Protein AF-A0A497MDQ0-F1 (afdb_monomer_lite)

Sequence (123 aa):
AKEAFLESNYPYAVRLSQECVELSLKAVLKAVGIEYPKIHDVSDVMFEVKDRFPEWFKAEMDFLCESSRVLVKKRELSLYGGEEAFLTPEEVIDEKDAGDATARAEKTYGLCERLVVEIDKEK

Secondary structure (DSSP, 8-state):
-HHHHHTT-HHHHHHHHHHHHHHHHHHHHHHTTPPPPSSS--HHHHHHTGGGS-HHHHTTHHHHHHHHHHHHHHHHHHHH-BGGGTB-HHHH--HHHHHHHHHHHHHHHHHHHHHHHHHHHT-

Radius of gyration: 15.27 Å; chains: 1; bounding box: 34×29×43 Å

Foldseek 3Di:
DVVCLVVVVQLVLLQVLLVLLQVLLCLLCVLLPHDADPDSQCLVVCVVCLVSADPVLSVCSVLSNVLSVVSVVSNCCSPANDVVVPGHSSRRGGSVNSVVSNVSSVVSNVSSVVRSVVSVVVD

Structure (mmCIF, N/CA/C/O backbone):
data_AF-A0A497MDQ0-F1
#
_entry.id   AF-A0A497MDQ0-F1
#
loop_
_atom_site.group_PDB
_atom_site.id
_atom_site.type_symbol
_atom_site.label_atom_id
_atom_site.label_alt_id
_atom_site.label_comp_id
_atom_site.label_asym_id
_atom_site.label_entity_id
_atom_site.label_seq_id
_atom_site.pdbx_PDB_ins_code
_atom_site.Cartn_x
_atom_site.Cartn_y
_atom_si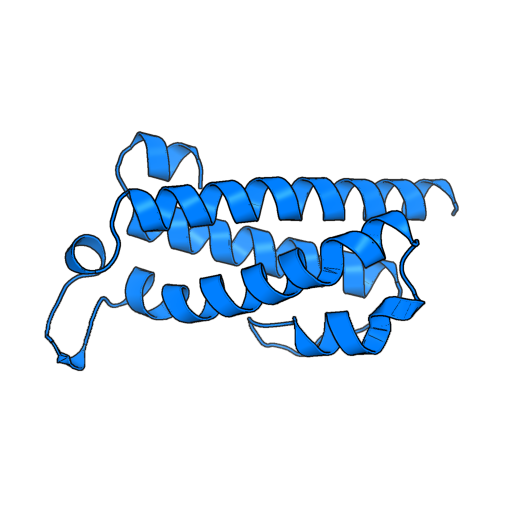te.Cartn_z
_atom_site.occupancy
_atom_site.B_iso_or_equiv
_atom_site.auth_seq_id
_atom_site.auth_comp_id
_atom_site.auth_asym_id
_atom_site.auth_atom_id
_atom_site.pdbx_PDB_model_num
ATOM 1 N N . ALA A 1 1 ? 10.313 6.581 -1.163 1.00 94.62 1 ALA A N 1
ATOM 2 C CA . ALA A 1 1 ? 9.480 6.265 -2.344 1.00 94.62 1 ALA A CA 1
ATOM 3 C C . ALA A 1 1 ? 9.499 7.408 -3.356 1.00 94.62 1 ALA A C 1
ATOM 5 O O . ALA A 1 1 ? 10.042 7.220 -4.431 1.00 94.62 1 ALA A O 1
ATOM 6 N N . LYS A 1 2 ? 8.989 8.599 -3.006 1.00 97.38 2 LYS A N 1
ATOM 7 C CA . LYS A 1 2 ? 8.981 9.773 -3.902 1.00 97.38 2 LYS A CA 1
ATOM 8 C C . LYS A 1 2 ? 10.372 10.194 -4.392 1.00 97.38 2 LYS A C 1
ATOM 10 O O . LYS A 1 2 ? 10.537 10.453 -5.570 1.00 97.38 2 LYS A O 1
ATOM 15 N N . GLU A 1 3 ? 11.367 10.210 -3.508 1.00 98.12 3 GLU A N 1
ATOM 16 C CA . GLU A 1 3 ? 12.760 10.504 -3.881 1.00 98.12 3 GLU A CA 1
ATOM 17 C C . GLU A 1 3 ? 13.302 9.492 -4.899 1.00 98.12 3 GLU A C 1
ATOM 19 O O . GLU A 1 3 ? 13.681 9.883 -5.994 1.00 98.12 3 GLU A O 1
ATOM 24 N N . ALA A 1 4 ? 13.192 8.191 -4.606 1.00 97.69 4 ALA A N 1
ATOM 25 C CA . ALA A 1 4 ? 13.562 7.129 -5.546 1.00 97.69 4 ALA A CA 1
ATOM 26 C C . ALA A 1 4 ? 12.851 7.261 -6.908 1.00 97.69 4 ALA A C 1
ATOM 28 O O . ALA A 1 4 ? 13.457 7.000 -7.941 1.00 97.69 4 ALA A O 1
ATOM 29 N N . PHE A 1 5 ? 11.587 7.699 -6.929 1.00 97.94 5 PHE A N 1
ATOM 30 C CA . PHE A 1 5 ? 10.870 7.977 -8.175 1.00 97.94 5 PHE A CA 1
ATOM 31 C C . PHE A 1 5 ? 11.492 9.146 -8.955 1.00 97.94 5 PHE A C 1
ATOM 33 O O . PHE A 1 5 ? 11.721 9.016 -10.154 1.00 97.94 5 PHE A O 1
ATOM 40 N N . LEU A 1 6 ? 11.815 10.259 -8.285 1.00 97.56 6 LEU A N 1
ATOM 41 C CA . LEU A 1 6 ? 12.474 11.419 -8.905 1.00 97.56 6 LEU A CA 1
ATOM 42 C C . LEU A 1 6 ? 13.870 11.080 -9.446 1.00 97.56 6 LEU A C 1
ATOM 44 O O . LEU A 1 6 ? 14.289 11.624 -10.463 1.00 97.56 6 LEU A O 1
ATOM 48 N N . GLU A 1 7 ? 14.567 10.151 -8.798 1.00 97.81 7 GLU A N 1
ATOM 49 C CA . GLU A 1 7 ? 15.860 9.619 -9.241 1.00 97.81 7 GLU A CA 1
ATOM 50 C C . GLU A 1 7 ? 15.736 8.557 -10.349 1.00 97.81 7 GLU A C 1
ATOM 52 O O . GLU A 1 7 ? 16.734 7.962 -10.747 1.00 97.81 7 GLU A O 1
ATOM 57 N N . SER A 1 8 ? 14.525 8.306 -10.862 1.00 97.69 8 SER A N 1
ATOM 58 C CA . SER A 1 8 ? 14.226 7.257 -11.852 1.00 97.69 8 SER A CA 1
ATOM 59 C C . SER A 1 8 ? 14.563 5.832 -11.390 1.00 97.69 8 SER A C 1
ATOM 61 O O . SER A 1 8 ? 14.684 4.911 -12.194 1.00 97.69 8 SER A O 1
ATOM 63 N N . ASN A 1 9 ? 14.671 5.618 -10.078 1.00 97.94 9 ASN A N 1
ATOM 64 C CA . ASN A 1 9 ? 14.808 4.298 -9.477 1.00 97.94 9 ASN A CA 1
ATOM 65 C C . ASN A 1 9 ? 13.417 3.689 -9.234 1.00 97.94 9 ASN A C 1
ATOM 67 O O . ASN A 1 9 ? 12.935 3.574 -8.099 1.00 97.94 9 ASN A O 1
ATOM 71 N N . TYR A 1 10 ? 12.746 3.340 -10.332 1.00 98.25 10 TYR A N 1
ATOM 72 C CA . TYR A 1 10 ? 11.355 2.883 -10.334 1.00 98.25 10 TYR A CA 1
ATOM 73 C C . TYR A 1 10 ? 11.118 1.595 -9.532 1.00 98.25 10 TYR A C 1
ATOM 75 O O . TYR A 1 10 ? 10.195 1.595 -8.707 1.00 98.25 10 TYR A O 1
ATOM 83 N N . PRO A 1 11 ? 11.948 0.535 -9.644 1.00 98.12 11 PRO A N 1
ATOM 84 C CA . PRO A 1 11 ? 11.766 -0.665 -8.830 1.00 98.12 11 PRO A CA 1
ATOM 85 C C . PRO A 1 11 ? 11.834 -0.351 -7.334 1.00 98.12 11 PRO A C 1
ATOM 87 O O . PRO A 1 11 ? 10.988 -0.787 -6.549 1.00 98.12 11 PRO A O 1
ATOM 90 N N . TYR A 1 12 ? 12.792 0.481 -6.919 1.00 98.19 12 TYR A N 1
ATOM 91 C CA . TYR A 1 12 ? 12.921 0.852 -5.516 1.00 98.19 12 TYR A CA 1
ATOM 92 C C . TYR A 1 12 ? 11.770 1.746 -5.035 1.00 98.19 12 TYR A C 1
ATOM 94 O O . TYR A 1 12 ? 11.279 1.578 -3.914 1.00 98.19 12 TYR A O 1
ATOM 102 N N . ALA A 1 13 ? 11.275 2.648 -5.885 1.00 98.56 13 ALA A N 1
ATOM 103 C CA . ALA A 1 13 ? 10.090 3.445 -5.592 1.00 98.56 13 ALA A CA 1
ATOM 104 C C . ALA A 1 13 ? 8.842 2.572 -5.369 1.00 98.56 13 ALA A C 1
ATOM 106 O O . ALA A 1 13 ? 8.094 2.830 -4.419 1.00 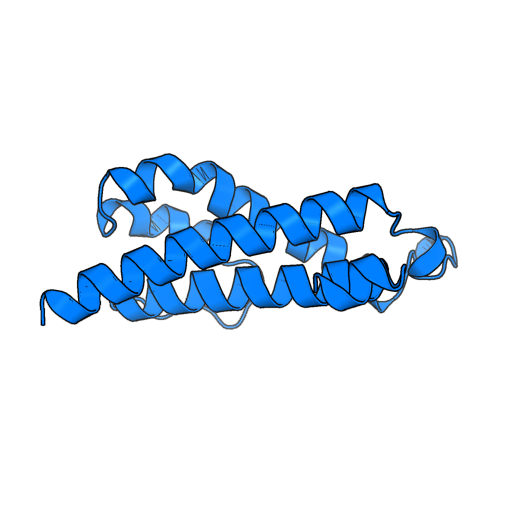98.56 13 ALA A O 1
ATOM 107 N N . VAL A 1 14 ? 8.647 1.516 -6.171 1.00 98.50 14 VAL A N 1
ATOM 108 C CA . VAL A 1 14 ? 7.561 0.533 -5.989 1.00 98.50 14 VAL A CA 1
ATOM 109 C C . VAL A 1 14 ? 7.719 -0.221 -4.670 1.00 98.50 14 VAL A C 1
ATOM 111 O O . VAL A 1 14 ? 6.760 -0.294 -3.900 1.00 98.50 14 VAL A O 1
ATOM 114 N N . ARG A 1 15 ? 8.926 -0.707 -4.351 1.00 97.75 15 ARG A N 1
ATOM 115 C CA . ARG A 1 15 ? 9.204 -1.414 -3.086 1.00 97.75 15 ARG A CA 1
ATOM 116 C C . ARG A 1 15 ? 8.866 -0.574 -1.857 1.00 97.75 15 ARG A C 1
ATOM 118 O O . ARG A 1 15 ? 8.133 -1.027 -0.984 1.00 97.75 15 ARG A O 1
ATOM 125 N N . LEU A 1 16 ? 9.370 0.659 -1.804 1.00 98.38 16 LEU A N 1
ATOM 126 C CA . LEU A 1 16 ? 9.122 1.563 -0.676 1.00 98.38 16 LEU A CA 1
ATOM 127 C C . LEU A 1 16 ? 7.642 1.952 -0.570 1.00 98.38 16 LEU A C 1
ATOM 129 O O . LEU A 1 16 ? 7.126 2.143 0.529 1.00 98.38 16 LEU A O 1
ATOM 133 N N . SER A 1 17 ? 6.955 2.078 -1.706 1.00 98.69 17 SER A N 1
ATOM 134 C CA . SER A 1 17 ? 5.514 2.337 -1.736 1.00 98.69 17 SER A CA 1
ATOM 135 C C . SER A 1 17 ? 4.715 1.159 -1.179 1.00 98.69 17 SER A C 1
ATOM 137 O O . SER A 1 17 ? 3.800 1.367 -0.385 1.00 98.69 17 SER A O 1
ATOM 139 N N . GLN A 1 18 ? 5.085 -0.074 -1.542 1.00 98.38 18 GLN A N 1
ATOM 140 C CA . GLN A 1 18 ? 4.462 -1.284 -1.003 1.00 98.38 18 GLN A CA 1
ATOM 141 C C . GLN A 1 18 ? 4.628 -1.368 0.518 1.00 98.38 18 GLN A C 1
ATOM 143 O O . GLN A 1 18 ? 3.641 -1.579 1.220 1.00 98.38 18 GLN A O 1
ATOM 148 N N . GLU A 1 19 ? 5.843 -1.149 1.025 1.00 98.19 19 GLU A N 1
ATOM 149 C CA . GLU A 1 19 ? 6.130 -1.175 2.463 1.00 98.19 19 GLU A CA 1
ATOM 150 C C . GLU A 1 19 ? 5.350 -0.088 3.218 1.00 98.19 19 GLU A C 1
ATOM 152 O O . GLU A 1 19 ? 4.767 -0.35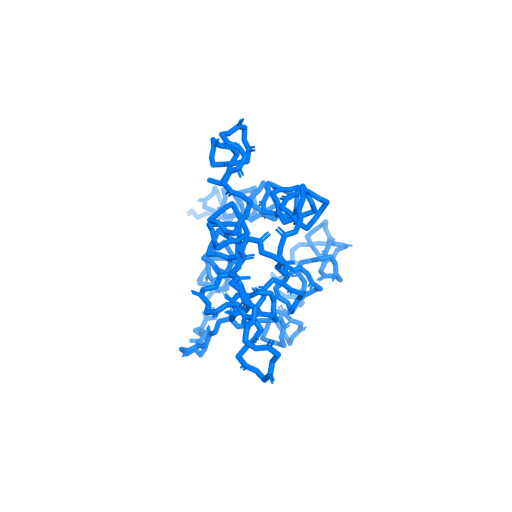1 4.270 1.00 98.19 19 GLU A O 1
ATOM 157 N N . CYS A 1 20 ? 5.258 1.119 2.651 1.00 98.69 20 CYS A N 1
ATOM 158 C CA . CYS A 1 20 ? 4.463 2.208 3.215 1.00 98.69 20 CYS A CA 1
ATOM 159 C C . CYS A 1 20 ? 2.976 1.839 3.335 1.00 98.69 20 CYS A C 1
ATOM 161 O O . CYS A 1 20 ? 2.382 2.038 4.399 1.00 98.69 20 CYS A O 1
ATOM 163 N N . VAL A 1 21 ? 2.381 1.267 2.281 1.00 98.75 21 VAL A N 1
ATOM 164 C CA . VAL A 1 21 ? 0.985 0.799 2.297 1.00 98.75 21 VAL A CA 1
ATOM 165 C C . VAL A 1 21 ? 0.797 -0.292 3.346 1.00 98.75 21 VAL A C 1
ATOM 167 O O . VAL A 1 21 ? -0.089 -0.180 4.190 1.00 98.75 21 VAL A O 1
ATOM 170 N N . GLU A 1 22 ? 1.649 -1.317 3.343 1.00 98.50 22 GLU A N 1
ATOM 171 C CA . GLU A 1 22 ? 1.570 -2.430 4.290 1.00 98.50 22 GLU A CA 1
ATOM 172 C C . GLU A 1 22 ? 1.629 -1.952 5.747 1.00 98.50 22 GLU A C 1
ATOM 174 O O . GLU A 1 22 ? 0.764 -2.304 6.552 1.00 98.50 22 GLU A O 1
ATOM 179 N N . LEU A 1 23 ? 2.629 -1.138 6.092 1.00 98.50 23 LEU A N 1
ATOM 180 C CA . LEU A 1 23 ? 2.817 -0.659 7.460 1.00 98.50 23 LEU A CA 1
ATOM 181 C C . LEU A 1 23 ? 1.684 0.273 7.901 1.00 98.50 23 LEU A C 1
ATOM 183 O O . LEU A 1 23 ? 1.233 0.172 9.042 1.00 98.50 23 LEU A O 1
ATOM 187 N N . SER A 1 24 ? 1.178 1.123 7.004 1.00 98.69 24 SER A N 1
ATOM 188 C CA . SER A 1 24 ? 0.052 2.020 7.297 1.00 98.69 24 SER A CA 1
ATOM 189 C C . SER A 1 24 ? -1.230 1.237 7.598 1.00 98.69 24 SER A C 1
ATOM 191 O O . SER A 1 24 ? -1.888 1.487 8.609 1.00 98.69 24 SER A O 1
ATOM 193 N N . LEU A 1 25 ? -1.550 0.230 6.778 1.00 98.56 25 LEU A N 1
ATOM 194 C CA . LEU A 1 25 ? -2.719 -0.629 6.992 1.00 98.56 25 LEU A CA 1
ATOM 195 C C . LEU A 1 25 ? -2.586 -1.462 8.277 1.00 98.56 25 LEU A C 1
ATOM 197 O O . LEU A 1 25 ? -3.523 -1.593 9.063 1.00 98.56 25 LEU A O 1
ATOM 201 N N . LYS A 1 26 ? -1.387 -1.976 8.556 1.00 98.19 26 LYS A N 1
ATOM 202 C CA . LYS A 1 26 ? -1.089 -2.671 9.814 1.00 98.19 26 LYS A CA 1
ATOM 203 C C . LYS A 1 26 ? -1.240 -1.762 11.036 1.00 98.19 26 LYS A C 1
ATOM 205 O O . LYS A 1 26 ? -1.724 -2.219 12.075 1.00 98.19 26 LYS A O 1
ATOM 210 N N . ALA A 1 27 ? -0.862 -0.490 10.928 1.00 97.69 27 ALA A N 1
ATOM 211 C CA . ALA A 1 27 ? -1.022 0.482 12.004 1.00 97.69 27 ALA A CA 1
ATOM 212 C C . ALA A 1 27 ? -2.501 0.727 12.335 1.00 97.69 27 ALA A C 1
ATOM 214 O O . ALA A 1 27 ? -2.866 0.677 13.510 1.00 97.69 27 ALA A O 1
ATOM 215 N N . VAL A 1 28 ? -3.369 0.905 11.331 1.00 97.81 28 VAL A N 1
ATOM 216 C CA . VAL A 1 28 ? -4.809 1.104 11.582 1.00 97.81 28 VAL A CA 1
ATOM 217 C C . VAL A 1 28 ? -5.473 -0.140 12.166 1.00 97.81 28 VAL A C 1
ATOM 219 O O . VAL A 1 28 ? -6.275 -0.005 13.086 1.00 97.81 28 VAL A O 1
ATOM 222 N N . LEU A 1 29 ? -5.083 -1.348 11.734 1.00 97.81 29 LEU A N 1
ATOM 223 C CA . LEU A 1 29 ? -5.546 -2.599 12.351 1.00 97.81 29 LEU A CA 1
ATOM 224 C C . LEU A 1 29 ? -5.197 -2.639 13.844 1.00 97.81 29 LEU A C 1
ATOM 226 O O . LEU A 1 29 ? -6.067 -2.899 14.677 1.00 97.81 29 LEU A O 1
ATOM 230 N N . LYS A 1 30 ? -3.953 -2.297 14.204 1.00 96.44 30 LYS A N 1
ATOM 231 C CA . LYS A 1 30 ? -3.540 -2.203 15.613 1.00 96.44 30 LYS A CA 1
ATOM 232 C C . LYS A 1 30 ? -4.300 -1.112 16.368 1.00 96.44 30 LYS A C 1
ATOM 234 O O . LYS A 1 30 ? -4.680 -1.347 17.513 1.00 96.44 30 LYS A O 1
ATOM 239 N N . ALA A 1 31 ? -4.558 0.038 15.744 1.00 95.25 31 ALA A N 1
ATOM 240 C CA . ALA A 1 31 ? -5.290 1.143 16.362 1.00 95.25 31 ALA A CA 1
ATOM 241 C C . ALA A 1 31 ? -6.724 0.753 16.762 1.00 95.25 31 ALA A C 1
ATOM 243 O O . ALA A 1 31 ? -7.184 1.163 17.825 1.00 95.25 31 ALA A O 1
ATOM 244 N N . VAL A 1 32 ? -7.392 -0.103 15.976 1.00 95.38 32 VAL A N 1
ATOM 245 C CA . VAL A 1 32 ? -8.738 -0.635 16.283 1.00 95.38 32 VAL A CA 1
ATOM 246 C C . VAL A 1 32 ? -8.721 -1.971 17.049 1.00 95.38 32 VAL A C 1
ATOM 248 O O . VAL A 1 32 ? -9.735 -2.677 17.124 1.00 95.38 32 VAL A O 1
ATOM 251 N N . GLY A 1 33 ? -7.571 -2.332 17.629 1.00 95.44 33 GLY A N 1
ATOM 252 C CA . GLY A 1 33 ? -7.415 -3.499 18.500 1.00 95.44 33 GLY A CA 1
ATOM 253 C C . GLY A 1 33 ? -7.404 -4.847 17.774 1.00 95.44 33 GLY A C 1
ATOM 254 O O . GLY A 1 33 ? -7.752 -5.859 18.379 1.00 95.44 33 GLY A O 1
ATOM 255 N N . ILE A 1 34 ? -7.038 -4.874 16.492 1.00 97.06 34 ILE A N 1
ATOM 256 C CA . ILE A 1 34 ? -6.920 -6.094 15.689 1.00 97.06 34 ILE A CA 1
ATOM 257 C C . ILE A 1 3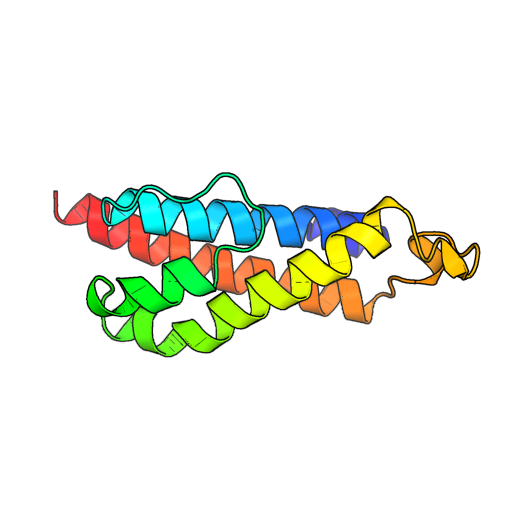4 ? -5.450 -6.499 15.575 1.00 97.06 34 ILE A C 1
ATOM 259 O O . ILE A 1 34 ? -4.575 -5.706 15.218 1.00 97.06 34 ILE A O 1
ATOM 263 N N . GLU A 1 35 ? -5.166 -7.763 15.878 1.00 94.00 35 GLU A N 1
ATOM 264 C CA . GLU A 1 35 ? -3.876 -8.371 15.580 1.00 94.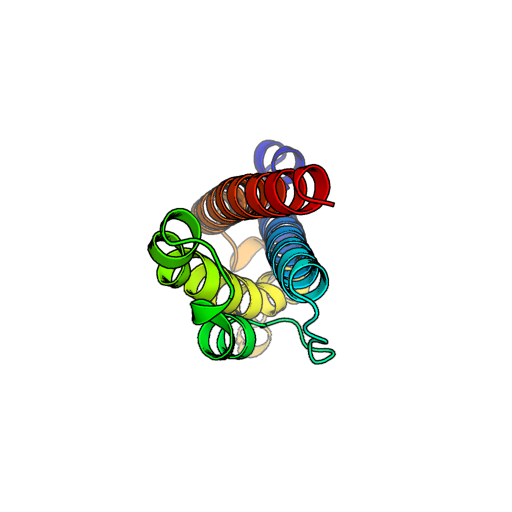00 35 GLU A CA 1
ATOM 265 C C . GLU A 1 35 ? -3.895 -8.960 14.170 1.00 94.00 35 GLU A C 1
ATOM 267 O O . GLU A 1 35 ? -4.752 -9.771 13.834 1.00 94.00 35 GLU A O 1
ATOM 272 N N . TYR A 1 36 ? -2.955 -8.522 13.334 1.00 92.19 36 TYR A N 1
ATOM 273 C CA . TYR A 1 36 ? -2.852 -8.958 11.948 1.00 92.19 36 TYR A CA 1
ATOM 274 C C . TYR A 1 36 ? -1.886 -10.148 11.788 1.00 92.19 36 TYR A C 1
ATOM 276 O O . TYR A 1 36 ? -0.918 -10.272 12.548 1.00 92.19 36 TYR A O 1
ATOM 284 N N . PRO A 1 37 ? -2.090 -11.002 10.770 1.00 91.56 37 PRO A N 1
ATOM 285 C CA . PRO A 1 37 ? -1.163 -12.073 10.418 1.00 91.56 37 PRO A CA 1
ATOM 286 C C . PRO A 1 37 ? 0.188 -11.534 9.924 1.00 91.56 37 PRO A C 1
ATOM 288 O O . PRO A 1 37 ? 0.292 -10.433 9.382 1.00 91.56 37 PRO A O 1
ATOM 291 N N . LYS A 1 38 ? 1.250 -12.337 10.064 1.00 92.62 38 LYS A N 1
ATOM 292 C CA . LYS A 1 38 ? 2.610 -12.007 9.592 1.00 92.62 38 LYS A CA 1
ATOM 293 C C . LYS A 1 38 ? 2.759 -12.211 8.075 1.00 92.62 38 LYS A C 1
ATOM 295 O O . LYS A 1 38 ? 3.579 -13.007 7.633 1.00 92.62 38 LYS A O 1
ATOM 300 N N . ILE A 1 39 ? 1.949 -11.499 7.299 1.00 94.00 39 ILE A N 1
ATOM 301 C CA . ILE A 1 39 ? 1.931 -11.502 5.828 1.00 94.00 39 ILE A CA 1
ATOM 302 C C . ILE A 1 39 ? 1.954 -10.063 5.295 1.00 94.00 39 ILE A C 1
ATOM 304 O O . ILE A 1 39 ? 1.769 -9.118 6.066 1.00 94.00 39 ILE A O 1
ATOM 308 N N . HIS A 1 40 ? 2.215 -9.897 3.998 1.00 94.44 40 HIS A N 1
ATOM 309 C CA . HIS A 1 40 ? 2.341 -8.580 3.361 1.00 94.44 40 HIS A CA 1
ATOM 310 C C . HIS A 1 40 ? 0.996 -7.987 2.921 1.00 94.44 40 HIS A C 1
ATOM 312 O O . HIS A 1 40 ? 0.756 -6.795 3.103 1.00 94.44 40 HIS A O 1
ATOM 318 N N . ASP A 1 41 ? 0.109 -8.818 2.372 1.00 97.00 41 ASP A N 1
ATOM 319 C CA . ASP A 1 41 ? -1.246 -8.410 2.001 1.00 97.00 41 ASP A CA 1
ATOM 320 C C . ASP A 1 41 ? -2.178 -8.563 3.204 1.00 97.00 41 ASP A C 1
ATOM 322 O O . ASP A 1 41 ? -2.348 -9.661 3.731 1.00 97.00 41 ASP A O 1
ATOM 326 N N . VAL A 1 42 ? -2.768 -7.456 3.648 1.00 96.69 42 VAL A N 1
ATOM 327 C CA . VAL A 1 42 ? -3.721 -7.429 4.769 1.00 96.69 42 VAL A CA 1
ATOM 328 C C . VAL A 1 42 ? -5.131 -7.035 4.324 1.00 96.69 42 VAL A C 1
ATOM 330 O O . VAL A 1 42 ? -5.981 -6.755 5.167 1.00 96.69 42 VAL A O 1
ATOM 333 N N . SER A 1 43 ? -5.394 -7.007 3.014 1.00 97.19 43 SER A N 1
ATOM 334 C CA . SER A 1 43 ? -6.676 -6.584 2.437 1.00 97.19 43 SER A CA 1
ATOM 335 C C . SER A 1 43 ? -7.871 -7.383 2.960 1.00 97.19 43 SER A C 1
ATOM 337 O O . SER A 1 43 ? -8.901 -6.795 3.281 1.00 97.19 43 SER A O 1
ATOM 339 N N . ASP A 1 44 ? -7.732 -8.699 3.116 1.00 96.75 44 ASP A N 1
ATOM 340 C CA . ASP A 1 44 ? -8.821 -9.549 3.608 1.00 96.75 44 ASP A CA 1
ATOM 341 C C . ASP A 1 44 ? -9.159 -9.234 5.072 1.00 96.75 44 ASP A C 1
ATOM 343 O O . ASP A 1 44 ? -10.324 -9.032 5.409 1.00 96.75 44 ASP A O 1
ATOM 347 N N . VAL A 1 45 ? -8.141 -9.051 5.921 1.00 97.12 45 VAL A N 1
ATOM 348 C CA . VAL A 1 45 ? -8.325 -8.667 7.332 1.00 97.12 45 VAL A CA 1
ATOM 349 C C . VAL A 1 45 ? -8.959 -7.284 7.441 1.00 97.12 45 VAL A C 1
ATOM 351 O O . VAL A 1 45 ? -9.882 -7.087 8.226 1.00 97.12 45 VAL A O 1
ATOM 354 N N . MET A 1 46 ? -8.492 -6.326 6.633 1.00 97.31 46 MET A N 1
ATOM 355 C CA . MET A 1 46 ? -9.081 -4.988 6.544 1.00 97.31 46 MET A CA 1
ATOM 356 C C . MET A 1 46 ? -10.576 -5.073 6.206 1.00 97.31 46 MET A C 1
ATOM 358 O O . MET A 1 46 ? -11.394 -4.422 6.858 1.00 97.31 46 MET A O 1
ATOM 362 N N . PHE A 1 47 ? -10.945 -5.895 5.220 1.00 95.81 47 PHE A N 1
ATOM 363 C CA . PHE A 1 47 ? -12.333 -6.059 4.796 1.00 95.81 47 PHE A CA 1
ATOM 364 C C . PHE A 1 47 ? -13.209 -6.726 5.866 1.00 95.81 47 PHE A C 1
ATOM 366 O O . PHE A 1 47 ? -14.335 -6.280 6.093 1.00 95.81 47 PHE A O 1
ATOM 373 N N . GLU A 1 48 ? -12.699 -7.749 6.555 1.00 96.56 48 GLU A N 1
ATOM 374 C CA . GLU A 1 48 ? -13.405 -8.443 7.642 1.00 96.56 48 GLU A CA 1
ATOM 375 C C . GLU A 1 48 ? -13.753 -7.514 8.811 1.00 96.56 48 GLU A C 1
ATOM 377 O O . GLU A 1 48 ? -14.820 -7.641 9.412 1.00 96.56 48 GLU A O 1
ATOM 382 N N . VAL A 1 49 ? -12.877 -6.556 9.126 1.00 96.44 49 VAL A N 1
ATOM 383 C CA . VAL A 1 49 ? -13.046 -5.654 10.278 1.00 96.44 49 VAL A CA 1
ATOM 384 C C . VAL A 1 49 ? -13.582 -4.276 9.900 1.00 96.44 49 VAL A C 1
ATOM 386 O O . VAL A 1 49 ? -13.607 -3.382 10.747 1.00 96.44 49 VAL A O 1
ATOM 389 N N . LYS A 1 50 ? -14.041 -4.094 8.654 1.00 95.75 50 LYS A N 1
ATOM 390 C CA . LYS A 1 50 ? -14.442 -2.790 8.100 1.00 95.75 50 LYS A CA 1
ATOM 391 C C . LYS A 1 50 ? -15.444 -2.023 8.964 1.00 95.75 50 LYS A C 1
ATOM 393 O O . LYS A 1 50 ? -15.402 -0.798 9.018 1.00 95.75 50 LYS A O 1
ATOM 398 N N . ASP A 1 51 ? -16.319 -2.735 9.674 1.00 96.31 51 ASP A N 1
ATOM 399 C CA . ASP A 1 51 ? -17.363 -2.141 10.511 1.00 96.31 51 ASP A CA 1
ATOM 400 C C . ASP A 1 51 ? -16.825 -1.446 11.770 1.00 96.31 51 ASP A C 1
ATOM 402 O O . ASP A 1 51 ? -17.561 -0.699 12.409 1.00 96.31 51 ASP A O 1
ATOM 406 N N . ARG A 1 52 ? -15.539 -1.633 12.094 1.00 95.56 52 ARG A N 1
ATOM 407 C CA . ARG A 1 52 ? -14.839 -0.922 13.174 1.00 95.56 52 ARG A CA 1
ATOM 408 C C . ARG A 1 52 ? -14.348 0.471 12.783 1.00 95.56 52 ARG A C 1
ATOM 410 O O . ARG A 1 52 ? -13.934 1.222 13.660 1.00 95.56 52 ARG A O 1
ATOM 417 N N . PHE A 1 53 ? -14.339 0.802 11.495 1.00 96.62 53 PHE A N 1
ATOM 418 C CA . PHE A 1 53 ? -13.850 2.090 11.008 1.00 96.62 53 PHE A CA 1
ATOM 419 C C . PHE A 1 53 ? -14.983 3.121 10.900 1.00 96.62 53 PHE A C 1
ATOM 421 O O . PHE A 1 53 ? -16.144 2.739 10.760 1.00 96.62 53 PHE A O 1
ATOM 428 N N . PRO A 1 54 ? -14.687 4.431 10.935 1.00 96.94 54 PRO A N 1
ATOM 429 C CA . PRO A 1 54 ? -15.677 5.463 10.642 1.00 96.94 54 PRO A CA 1
ATOM 430 C C . PRO A 1 54 ? -16.093 5.434 9.162 1.00 96.94 54 PRO A C 1
ATOM 432 O O . PRO A 1 54 ? -15.313 5.040 8.295 1.00 96.94 54 PRO A O 1
ATOM 435 N N . GLU A 1 55 ? -17.305 5.905 8.853 1.00 97.75 55 GLU A N 1
ATOM 436 C CA . GLU A 1 55 ? -17.885 5.846 7.496 1.00 97.75 55 GLU A CA 1
ATOM 437 C C . GLU A 1 55 ? -16.998 6.490 6.419 1.00 97.75 55 GLU A C 1
ATOM 439 O O . GLU A 1 55 ? -16.887 5.968 5.312 1.00 97.75 55 GLU A O 1
ATOM 444 N N . TRP A 1 56 ? -16.298 7.580 6.751 1.00 98.12 56 TRP A N 1
ATOM 445 C CA . TRP A 1 56 ? -15.381 8.233 5.813 1.00 98.12 56 TRP A CA 1
ATOM 446 C C . TRP A 1 56 ? -14.197 7.336 5.424 1.00 98.12 56 TRP A C 1
ATOM 448 O O . TRP A 1 56 ? -13.727 7.411 4.295 1.00 98.12 56 TRP A O 1
ATOM 458 N N . PHE A 1 57 ? -13.720 6.485 6.337 1.00 98.31 57 PHE A N 1
ATOM 459 C CA . PHE A 1 57 ? -12.627 5.550 6.070 1.00 98.31 57 PHE A CA 1
ATOM 460 C C . PHE A 1 57 ? -13.158 4.297 5.370 1.00 98.31 57 PHE A C 1
ATOM 462 O O . PHE 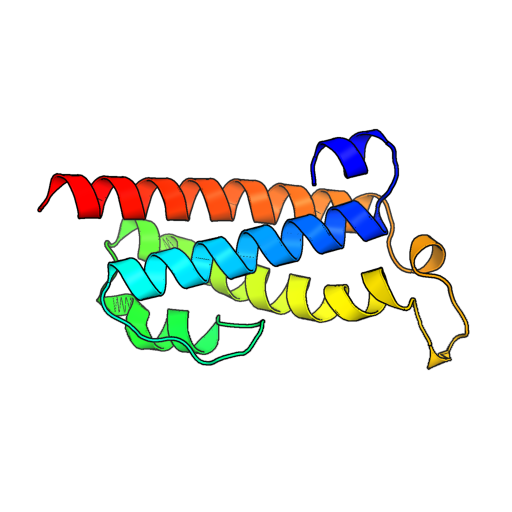A 1 57 ? -12.528 3.798 4.440 1.00 98.31 57 PHE A O 1
ATOM 469 N N . LYS A 1 58 ? -14.365 3.836 5.743 1.00 98.00 58 LYS A N 1
ATOM 470 C CA . LYS A 1 58 ? -15.062 2.745 5.042 1.00 98.00 58 LYS A CA 1
ATOM 471 C C . LYS A 1 58 ? -15.243 3.037 3.553 1.00 98.00 58 LYS A C 1
ATOM 473 O O . LYS A 1 58 ? -15.052 2.139 2.738 1.00 98.00 58 LYS A O 1
ATOM 478 N N . ALA A 1 59 ? -15.563 4.282 3.200 1.00 98.19 59 ALA A N 1
ATOM 479 C CA . ALA A 1 59 ? -15.717 4.714 1.810 1.00 98.19 59 ALA A CA 1
ATOM 480 C C . ALA A 1 59 ? -14.438 4.542 0.964 1.00 98.19 59 ALA A C 1
ATOM 482 O O . ALA A 1 59 ? -14.521 4.434 -0.255 1.00 98.19 59 ALA A O 1
ATOM 483 N N . GLU A 1 60 ? -13.265 4.474 1.597 1.00 98.44 60 GLU A N 1
ATOM 484 C CA . GLU A 1 60 ? -11.967 4.314 0.932 1.00 98.44 60 GLU A CA 1
ATOM 485 C C . GLU A 1 60 ? -11.456 2.861 0.953 1.00 98.44 60 GLU A C 1
ATOM 487 O O . GLU A 1 60 ? -10.377 2.569 0.432 1.00 98.44 60 GLU A O 1
ATOM 492 N N . MET A 1 61 ? -12.212 1.927 1.539 1.00 97.12 61 MET A N 1
ATOM 493 C CA . MET A 1 61 ? -11.759 0.550 1.773 1.00 97.12 61 MET A CA 1
ATOM 494 C C . MET A 1 61 ? -11.408 -0.201 0.498 1.00 97.12 61 MET A C 1
ATOM 496 O O . MET A 1 61 ? -10.405 -0.915 0.485 1.00 97.12 61 MET A O 1
ATOM 500 N N . ASP A 1 62 ? -12.189 -0.027 -0.568 1.00 97.94 62 ASP A N 1
ATOM 501 C CA . ASP A 1 62 ? -11.917 -0.679 -1.850 1.00 97.94 62 ASP A CA 1
ATOM 502 C C . ASP A 1 62 ? -10.546 -0.254 -2.385 1.00 97.94 62 ASP A C 1
ATOM 504 O O . ASP A 1 62 ? -9.718 -1.099 -2.728 1.00 97.94 62 ASP A O 1
ATOM 508 N N . PHE A 1 63 ? -10.254 1.049 -2.339 1.00 98.62 63 PHE A N 1
ATOM 509 C CA . PHE A 1 63 ? -8.966 1.600 -2.747 1.00 98.62 63 PHE A CA 1
ATOM 510 C C . PHE A 1 63 ? -7.807 1.085 -1.878 1.00 98.62 63 PHE A C 1
ATOM 512 O O . PHE A 1 63 ? -6.752 0.724 -2.405 1.00 98.62 63 PHE A O 1
ATOM 519 N N . LEU A 1 64 ? -7.984 1.044 -0.554 1.00 98.62 64 LEU A N 1
ATOM 520 C CA . LEU A 1 64 ? -6.962 0.575 0.389 1.00 98.62 64 LEU A CA 1
ATOM 521 C C . LEU A 1 64 ? -6.645 -0.915 0.181 1.00 98.62 64 LEU A C 1
ATOM 523 O O . LEU A 1 64 ? -5.477 -1.304 0.087 1.00 98.62 64 LEU A O 1
ATOM 527 N N . CYS A 1 65 ? -7.683 -1.745 0.053 1.00 98.06 65 CYS A N 1
ATOM 528 C CA . CYS A 1 65 ? -7.554 -3.185 -0.162 1.00 98.06 65 CYS A CA 1
ATOM 529 C C . CYS A 1 65 ? -6.931 -3.500 -1.525 1.00 98.06 65 CYS A C 1
ATOM 531 O O . CYS A 1 65 ? -6.035 -4.339 -1.621 1.00 98.06 65 CYS A O 1
ATOM 533 N N . GLU A 1 66 ? -7.370 -2.812 -2.581 1.00 98.31 66 GLU A N 1
ATOM 534 C CA . GLU A 1 66 ? -6.785 -2.949 -3.913 1.00 98.31 66 GLU A CA 1
ATOM 535 C C . GLU A 1 66 ? -5.309 -2.538 -3.913 1.00 98.31 66 GLU A C 1
ATOM 537 O O . GLU A 1 66 ? -4.473 -3.261 -4.452 1.00 98.31 66 GLU A O 1
ATOM 542 N N . SER A 1 67 ? -4.965 -1.425 -3.259 1.00 98.56 67 SER A N 1
ATOM 543 C CA . SER A 1 67 ? -3.582 -0.944 -3.183 1.00 98.56 67 SER A CA 1
ATOM 544 C C . SER A 1 67 ? -2.661 -1.941 -2.478 1.00 98.56 67 SER A C 1
ATOM 546 O O . SER A 1 67 ? -1.549 -2.166 -2.953 1.00 98.56 67 SER A O 1
ATOM 548 N N . SER A 1 68 ? -3.123 -2.597 -1.407 1.00 98.00 68 SER A N 1
ATOM 549 C CA . SER A 1 68 ? -2.365 -3.676 -0.756 1.00 98.00 68 SER A CA 1
ATOM 550 C C . SER A 1 68 ? -2.114 -4.843 -1.721 1.00 98.00 68 SER A C 1
ATOM 552 O O . SER A 1 68 ? -0.961 -5.201 -1.964 1.00 98.00 68 SER A O 1
ATOM 554 N N . ARG A 1 69 ? -3.169 -5.362 -2.364 1.00 97.75 69 ARG A N 1
ATOM 555 C CA . ARG A 1 69 ? -3.089 -6.495 -3.306 1.00 97.75 69 ARG A CA 1
ATOM 556 C C . ARG A 1 69 ? -2.183 -6.211 -4.500 1.00 97.75 69 ARG A C 1
ATOM 558 O O . ARG A 1 69 ? -1.346 -7.037 -4.863 1.00 97.75 69 ARG A O 1
ATOM 565 N N . VAL A 1 70 ? -2.367 -5.059 -5.144 1.00 97.25 70 VAL A N 1
ATOM 566 C CA . VAL A 1 70 ? -1.617 -4.674 -6.348 1.00 97.25 70 VAL A CA 1
ATOM 567 C C . VAL A 1 70 ? -0.134 -4.529 -6.029 1.00 97.25 70 VAL A C 1
ATOM 569 O O . VAL A 1 70 ? 0.702 -5.073 -6.750 1.00 97.25 70 VAL A O 1
ATOM 572 N N . LEU A 1 71 ? 0.207 -3.840 -4.938 1.00 97.75 71 LEU A N 1
ATOM 573 C CA . LEU A 1 71 ? 1.606 -3.589 -4.608 1.00 97.75 71 LEU A CA 1
ATOM 574 C C . LEU A 1 71 ? 2.322 -4.835 -4.089 1.00 97.75 71 LEU A C 1
ATOM 576 O O . LEU A 1 71 ? 3.493 -5.018 -4.410 1.00 97.75 71 LEU A O 1
ATOM 580 N N . VAL A 1 72 ? 1.635 -5.734 -3.378 1.00 96.38 72 VAL A N 1
ATOM 581 C CA . VAL A 1 72 ? 2.211 -7.034 -2.997 1.00 96.38 72 VAL A CA 1
ATOM 582 C C . VAL A 1 72 ? 2.564 -7.865 -4.230 1.00 96.38 72 VAL A C 1
ATOM 584 O O . VAL A 1 72 ? 3.658 -8.420 -4.279 1.00 96.38 72 VAL A O 1
ATOM 587 N N . LYS A 1 73 ? 1.715 -7.881 -5.267 1.00 93.62 73 LYS A N 1
ATOM 588 C CA . LYS A 1 73 ? 2.030 -8.562 -6.538 1.00 93.62 73 LYS A CA 1
ATOM 589 C C . LYS A 1 73 ? 3.235 -7.951 -7.254 1.00 93.62 73 LYS A C 1
ATOM 591 O O . LYS A 1 73 ? 4.058 -8.677 -7.798 1.00 93.62 73 LYS A O 1
ATOM 596 N N . LYS A 1 74 ? 3.365 -6.620 -7.246 1.00 94.81 74 LYS A N 1
ATOM 597 C CA . LYS A 1 74 ? 4.513 -5.932 -7.866 1.00 94.81 74 LYS A CA 1
ATOM 598 C C . LYS A 1 74 ? 5.802 -6.041 -7.051 1.00 94.81 74 LYS A C 1
ATOM 600 O O . LYS A 1 74 ? 6.881 -5.811 -7.591 1.00 94.81 74 LYS A O 1
ATOM 605 N N . ARG A 1 75 ? 5.710 -6.402 -5.769 1.00 93.12 75 ARG A N 1
ATOM 606 C CA . ARG A 1 75 ? 6.855 -6.498 -4.859 1.00 93.12 75 ARG A CA 1
ATOM 607 C C . ARG A 1 75 ? 7.919 -7.463 -5.374 1.00 93.12 75 ARG A C 1
ATOM 609 O O . ARG A 1 75 ? 9.089 -7.098 -5.397 1.00 93.12 75 ARG A O 1
ATOM 616 N N . GLU A 1 76 ? 7.526 -8.665 -5.788 1.00 92.38 76 GLU A N 1
ATOM 617 C CA . GLU A 1 76 ? 8.468 -9.685 -6.270 1.00 92.38 76 GLU A CA 1
ATOM 618 C C . GLU A 1 76 ? 9.182 -9.225 -7.543 1.00 92.38 76 GLU A C 1
ATOM 620 O O . GLU A 1 76 ? 10.411 -9.212 -7.575 1.00 92.38 76 GLU A O 1
ATOM 625 N N . LEU A 1 77 ? 8.432 -8.711 -8.522 1.00 92.88 77 LEU A N 1
ATOM 626 C CA . LEU A 1 77 ? 8.986 -8.142 -9.757 1.00 92.88 77 LEU A CA 1
ATOM 627 C C . LEU A 1 77 ? 9.963 -6.993 -9.473 1.00 92.88 77 LEU A C 1
ATOM 629 O O . LEU A 1 77 ? 11.042 -6.929 -10.049 1.00 92.88 77 LEU A O 1
ATOM 633 N N . SER A 1 78 ? 9.632 -6.115 -8.526 1.00 93.06 78 SER A N 1
ATOM 634 C CA . SER A 1 78 ? 10.497 -4.993 -8.143 1.00 93.06 78 SER A CA 1
ATOM 635 C C . SER A 1 78 ? 11.758 -5.392 -7.358 1.00 93.06 78 SER A C 1
ATOM 637 O O . SER A 1 78 ? 12.646 -4.561 -7.157 1.00 93.06 78 SER A O 1
ATOM 639 N N . LEU A 1 79 ? 11.833 -6.635 -6.871 1.00 91.88 79 LEU A N 1
ATOM 640 C CA . LEU A 1 79 ? 12.982 -7.178 -6.140 1.00 91.88 79 LEU A CA 1
ATOM 641 C C . LEU A 1 79 ? 13.875 -8.040 -7.027 1.00 91.88 79 LEU A C 1
ATOM 643 O O . LEU A 1 79 ? 15.095 -7.908 -6.962 1.00 91.88 79 LEU A O 1
ATOM 647 N N . TYR A 1 80 ? 13.264 -8.927 -7.808 1.00 92.06 80 TYR A N 1
ATOM 648 C CA . TYR A 1 80 ? 13.955 -10.009 -8.507 1.00 92.06 80 TYR A CA 1
ATOM 649 C C . TYR A 1 80 ? 13.825 -9.924 -10.027 1.00 92.06 80 TYR A C 1
ATOM 651 O O . TYR A 1 80 ? 14.522 -10.642 -10.736 1.00 92.06 80 TYR A O 1
ATOM 659 N N . GLY A 1 81 ? 12.980 -9.024 -10.532 1.00 92.25 81 GLY A N 1
ATOM 660 C CA . GLY A 1 81 ? 12.660 -8.958 -11.946 1.00 92.25 81 GLY A CA 1
ATOM 661 C C . GLY A 1 81 ? 11.742 -10.102 -12.377 1.00 92.25 81 GLY A C 1
ATOM 662 O O . GLY A 1 81 ? 11.101 -10.760 -11.555 1.00 92.25 81 GLY A O 1
ATOM 663 N N . GLY A 1 82 ? 11.636 -10.316 -13.685 1.00 91.06 82 GLY A N 1
ATOM 664 C CA . GLY A 1 82 ? 10.857 -11.413 -14.253 1.00 91.06 82 GLY A CA 1
ATOM 665 C C . GLY A 1 82 ? 11.707 -12.671 -14.370 1.00 91.06 82 GLY A C 1
ATOM 666 O O . GLY A 1 82 ? 12.281 -12.898 -15.432 1.00 91.06 82 GLY A O 1
ATOM 667 N N . GLU A 1 83 ? 11.780 -13.486 -13.312 1.00 86.81 83 GLU A N 1
ATOM 668 C CA . GLU A 1 83 ? 12.667 -14.665 -13.257 1.00 86.81 83 GLU A CA 1
ATOM 669 C C . GLU A 1 83 ? 12.450 -15.636 -14.428 1.00 86.81 83 GLU A C 1
ATOM 671 O O . GLU A 1 83 ? 13.414 -16.065 -15.059 1.00 86.81 83 GLU A O 1
ATOM 676 N N . GLU A 1 84 ? 11.192 -15.932 -14.777 1.00 88.06 84 GLU A N 1
ATOM 677 C CA . GLU A 1 84 ? 10.856 -16.835 -15.892 1.00 88.06 84 GLU A CA 1
ATOM 678 C C . GLU A 1 84 ? 11.355 -16.320 -17.252 1.00 88.06 84 GLU A C 1
ATOM 680 O O . GLU A 1 84 ? 11.666 -17.107 -18.146 1.00 88.06 84 GLU A O 1
ATOM 685 N N . ALA A 1 85 ? 11.435 -14.997 -17.405 1.00 89.25 85 ALA A N 1
ATOM 686 C CA . ALA A 1 85 ? 11.846 -14.321 -18.631 1.00 89.25 85 ALA A CA 1
ATOM 687 C C . ALA A 1 85 ? 13.292 -13.792 -18.575 1.00 89.25 85 ALA A C 1
ATOM 689 O O . ALA A 1 85 ? 13.737 -13.176 -19.541 1.00 89.25 85 ALA A O 1
ATOM 690 N N . PHE A 1 86 ? 14.024 -14.034 -17.478 1.00 91.62 86 PHE A N 1
ATOM 691 C CA . PHE A 1 86 ? 15.365 -13.497 -17.210 1.00 91.62 86 PHE A CA 1
ATOM 692 C C . PHE A 1 86 ? 15.470 -11.964 -17.316 1.00 91.62 86 PHE A C 1
ATOM 694 O O . PHE A 1 86 ? 16.504 -11.444 -17.732 1.00 91.62 86 PHE A O 1
ATOM 701 N N . LEU A 1 87 ? 14.408 -11.246 -16.941 1.00 94.56 87 LEU A N 1
ATOM 702 C CA . LEU A 1 87 ? 14.367 -9.781 -16.969 1.00 94.56 87 LEU A CA 1
ATOM 703 C C . LEU A 1 87 ? 14.769 -9.197 -15.615 1.00 94.56 87 LEU A C 1
ATOM 705 O O . LEU A 1 87 ? 14.363 -9.729 -14.581 1.00 94.56 87 LEU A O 1
ATOM 709 N N . THR A 1 88 ? 15.504 -8.087 -15.603 1.00 95.19 88 THR A N 1
ATOM 710 C CA . THR A 1 88 ? 15.840 -7.363 -14.368 1.00 95.19 88 THR A CA 1
ATOM 711 C C . THR A 1 88 ? 14.641 -6.560 -13.839 1.00 95.19 88 THR A C 1
ATOM 713 O O . THR A 1 88 ? 13.685 -6.313 -14.581 1.00 95.19 88 THR A O 1
ATOM 716 N N . PRO A 1 89 ? 14.649 -6.119 -12.563 1.00 94.75 89 PRO A N 1
ATOM 717 C CA . PRO A 1 89 ? 13.606 -5.245 -12.022 1.00 94.75 89 PRO A CA 1
ATOM 718 C C . PRO A 1 89 ? 13.367 -3.981 -12.858 1.00 94.75 89 PRO A C 1
ATOM 720 O O . PRO A 1 89 ? 12.224 -3.571 -13.036 1.00 94.75 89 PRO A O 1
ATOM 723 N N . GLU A 1 90 ? 14.432 -3.377 -13.386 1.00 95.31 90 GLU A N 1
ATOM 724 C CA . GLU A 1 90 ? 14.387 -2.168 -14.216 1.00 95.31 90 GLU A CA 1
ATOM 725 C C . GLU A 1 90 ? 13.720 -2.405 -15.578 1.00 95.31 90 GLU A C 1
ATOM 727 O O . GLU A 1 90 ? 13.186 -1.470 -16.167 1.00 95.31 90 GLU A O 1
ATOM 732 N N . GLU A 1 91 ? 13.732 -3.643 -16.079 1.00 95.00 91 GLU A N 1
ATOM 733 C CA . GLU A 1 91 ? 13.081 -4.017 -17.339 1.00 95.00 91 GLU A CA 1
ATOM 734 C C . GLU A 1 91 ? 11.585 -4.317 -17.167 1.00 95.00 91 GLU A C 1
ATOM 736 O O . GLU A 1 91 ? 10.829 -4.227 -18.135 1.00 95.00 91 GLU A O 1
ATOM 741 N N . VAL A 1 92 ? 11.144 -4.678 -15.954 1.00 95.94 92 VAL A N 1
ATOM 742 C CA . VAL A 1 92 ? 9.748 -5.072 -15.671 1.00 95.94 92 VAL A CA 1
ATOM 743 C C . VAL A 1 92 ? 8.948 -4.044 -14.875 1.00 95.94 92 VAL A C 1
ATOM 745 O O . VAL A 1 92 ? 7.731 -4.186 -14.786 1.00 95.94 92 VAL A O 1
ATOM 748 N N . ILE A 1 93 ? 9.604 -3.041 -14.285 1.00 97.38 93 ILE A N 1
ATOM 749 C CA . ILE A 1 93 ? 8.959 -1.933 -13.572 1.00 97.38 93 ILE A CA 1
ATOM 750 C C . ILE A 1 93 ? 9.255 -0.630 -14.304 1.00 97.38 93 ILE A C 1
ATOM 752 O O . ILE A 1 93 ? 10.393 -0.159 -14.317 1.00 97.38 93 ILE A O 1
ATOM 756 N N . ASP A 1 94 ? 8.211 -0.016 -14.850 1.00 97.50 94 ASP A N 1
ATOM 757 C CA . ASP A 1 94 ? 8.330 1.251 -15.562 1.00 97.50 94 ASP A CA 1
ATOM 758 C C . ASP A 1 94 ? 7.989 2.477 -14.686 1.00 97.50 94 ASP A C 1
ATOM 760 O O . ASP A 1 94 ? 7.621 2.389 -13.507 1.00 97.50 94 ASP A O 1
ATOM 764 N N . GLU A 1 95 ? 8.124 3.669 -15.273 1.00 98.19 95 GLU A N 1
ATOM 765 C CA . GLU A 1 95 ? 7.772 4.934 -14.622 1.00 98.19 95 GLU A CA 1
ATOM 766 C C . GLU A 1 95 ? 6.297 4.967 -14.194 1.00 98.19 95 GLU A C 1
ATOM 768 O O . GLU A 1 95 ? 5.965 5.482 -13.125 1.00 98.19 95 GLU A O 1
ATOM 773 N N . LYS A 1 96 ? 5.393 4.399 -14.997 1.00 98.19 96 LYS A N 1
ATOM 774 C CA . LYS A 1 96 ? 3.957 4.390 -14.707 1.00 98.19 96 LYS A CA 1
ATOM 775 C C . LYS A 1 96 ? 3.656 3.504 -13.502 1.00 98.19 96 LYS A C 1
ATOM 777 O O . LYS A 1 96 ? 2.834 3.881 -12.667 1.00 98.19 96 LYS A O 1
ATOM 782 N N . ASP A 1 97 ? 4.328 2.364 -13.384 1.00 98.00 97 ASP A N 1
ATOM 783 C CA . ASP A 1 97 ? 4.232 1.471 -12.238 1.00 98.00 97 ASP A CA 1
ATOM 784 C C . ASP A 1 97 ? 4.671 2.165 -10.952 1.00 98.00 97 ASP A C 1
ATOM 786 O O . ASP A 1 97 ? 3.971 2.086 -9.938 1.00 98.00 97 ASP A O 1
ATOM 790 N N . ALA A 1 98 ? 5.800 2.873 -10.993 1.00 98.38 98 ALA A N 1
ATOM 791 C CA . ALA A 1 98 ? 6.300 3.618 -9.847 1.00 98.38 98 ALA A CA 1
ATOM 792 C C . ALA A 1 98 ? 5.444 4.853 -9.520 1.00 98.38 98 ALA A C 1
ATOM 794 O O . ALA A 1 98 ? 5.218 5.153 -8.344 1.00 98.38 98 ALA A O 1
ATOM 795 N N . GLY A 1 99 ? 4.909 5.537 -10.531 1.00 98.62 99 GLY A N 1
ATOM 796 C CA . GLY A 1 99 ? 3.970 6.646 -10.365 1.00 98.62 99 GLY A CA 1
ATOM 797 C C . GLY A 1 99 ? 2.665 6.210 -9.691 1.00 98.62 99 GLY A C 1
ATOM 798 O O . GLY A 1 99 ? 2.247 6.811 -8.702 1.00 98.62 99 GLY A O 1
ATOM 799 N N . ASP A 1 100 ? 2.053 5.118 -10.159 1.00 98.62 100 ASP A N 1
ATOM 800 C CA . ASP A 1 100 ? 0.867 4.524 -9.524 1.00 98.62 100 ASP A CA 1
ATOM 801 C C . ASP A 1 100 ? 1.167 4.091 -8.081 1.00 98.62 100 ASP A C 1
ATOM 803 O O . ASP A 1 100 ? 0.423 4.428 -7.158 1.00 98.62 100 ASP A O 1
ATOM 807 N N . ALA A 1 101 ? 2.298 3.413 -7.857 1.00 98.62 101 ALA A N 1
ATOM 808 C CA . ALA A 1 101 ? 2.675 2.948 -6.529 1.00 98.62 101 ALA A CA 1
ATOM 809 C C . ALA A 1 101 ? 2.874 4.100 -5.535 1.00 98.62 101 ALA A C 1
ATOM 811 O O . ALA A 1 101 ? 2.344 4.055 -4.422 1.00 98.62 101 ALA A O 1
ATOM 812 N N . THR A 1 102 ? 3.586 5.154 -5.939 1.00 98.75 102 THR A N 1
ATOM 813 C CA . THR A 1 102 ? 3.837 6.317 -5.076 1.00 98.75 102 THR A CA 1
ATOM 814 C C . THR A 1 102 ? 2.556 7.084 -4.754 1.00 98.75 102 THR A C 1
ATOM 816 O O . THR A 1 102 ? 2.360 7.457 -3.595 1.00 98.75 102 THR A O 1
ATOM 819 N N . ALA A 1 103 ? 1.649 7.252 -5.721 1.00 98.75 103 ALA A N 1
ATOM 820 C CA . ALA A 1 103 ? 0.344 7.874 -5.494 1.00 98.75 103 ALA A CA 1
ATOM 821 C C . ALA A 1 103 ? -0.536 7.041 -4.543 1.00 98.75 103 ALA A C 1
ATOM 823 O O . ALA A 1 103 ? -1.174 7.587 -3.635 1.00 98.75 103 ALA A O 1
ATOM 824 N N . ARG A 1 104 ? -0.536 5.709 -4.701 1.00 98.75 104 ARG A N 1
ATOM 825 C CA . ARG A 1 104 ? -1.252 4.791 -3.803 1.00 98.75 104 ARG A CA 1
ATOM 826 C C . ARG A 1 104 ? -0.731 4.855 -2.375 1.00 98.75 104 ARG A C 1
ATOM 828 O O . ARG A 1 104 ? -1.533 4.926 -1.440 1.00 98.75 104 ARG A O 1
ATOM 835 N N . ALA A 1 105 ? 0.590 4.864 -2.211 1.00 98.81 105 ALA A N 1
ATOM 836 C CA . ALA A 1 105 ? 1.238 4.982 -0.911 1.00 98.81 105 ALA A CA 1
ATOM 837 C C . ALA A 1 105 ? 0.913 6.313 -0.226 1.00 98.81 105 ALA A C 1
ATOM 839 O O . ALA A 1 105 ? 0.524 6.313 0.938 1.00 98.81 105 ALA A O 1
ATOM 840 N N . GLU A 1 106 ? 0.988 7.430 -0.952 1.00 98.81 106 GLU A N 1
ATOM 841 C CA . GLU A 1 106 ? 0.660 8.753 -0.414 1.00 98.81 106 GLU A CA 1
ATOM 842 C C . GLU A 1 106 ? -0.786 8.838 0.082 1.00 98.81 106 GLU A C 1
ATOM 844 O O . GLU A 1 106 ? -1.022 9.224 1.230 1.00 98.81 106 GLU A O 1
ATOM 849 N N . LYS A 1 107 ? -1.755 8.431 -0.747 1.00 98.81 107 LYS A N 1
ATOM 850 C CA . LYS A 1 107 ? -3.165 8.457 -0.348 1.00 98.81 107 LYS A CA 1
ATOM 851 C C . LYS A 1 107 ? -3.432 7.508 0.825 1.00 98.81 107 LYS A C 1
ATOM 853 O O . LYS A 1 107 ? -4.108 7.895 1.774 1.00 98.81 107 LYS A O 1
ATOM 858 N N . THR A 1 108 ? -2.885 6.290 0.788 1.00 98.88 108 THR A N 1
ATOM 859 C CA . THR A 1 108 ? -3.050 5.301 1.868 1.00 98.88 108 THR A CA 1
ATOM 860 C C . THR A 1 108 ? -2.504 5.821 3.192 1.00 98.88 108 THR A C 1
ATOM 862 O O . THR A 1 108 ? -3.206 5.762 4.201 1.00 98.88 108 THR A O 1
ATOM 865 N N . TYR A 1 109 ? -1.281 6.360 3.185 1.00 98.88 109 TYR A N 1
ATOM 866 C CA . TYR A 1 109 ? -0.659 6.935 4.372 1.00 98.88 109 TYR A CA 1
ATOM 867 C C . TYR A 1 109 ? -1.516 8.064 4.945 1.00 98.88 109 TYR A C 1
ATOM 869 O O . TYR A 1 109 ? -1.857 8.013 6.121 1.00 98.88 109 TYR A O 1
ATOM 877 N N . GLY A 1 110 ? -1.940 9.029 4.120 1.00 98.75 110 GLY A N 1
ATOM 878 C CA . GLY A 1 110 ? -2.741 10.164 4.590 1.00 98.75 110 GLY A CA 1
ATOM 879 C C . GLY A 1 110 ? -4.081 9.748 5.209 1.00 98.75 110 GLY A C 1
ATOM 880 O O . GLY A 1 110 ? -4.488 10.289 6.237 1.00 98.75 110 GLY A O 1
ATOM 881 N N . LEU A 1 111 ? -4.754 8.746 4.632 1.00 98.81 111 LEU A N 1
ATOM 882 C CA . LEU A 1 111 ? -5.983 8.183 5.203 1.00 98.81 111 LEU A CA 1
ATOM 883 C C . LEU A 1 111 ? -5.724 7.483 6.545 1.00 98.81 111 LEU A C 1
ATOM 885 O O . LEU A 1 111 ? -6.476 7.680 7.500 1.00 98.81 111 LEU A O 1
ATOM 889 N N . CYS A 1 112 ? -4.664 6.676 6.626 1.00 98.62 112 CYS A N 1
ATOM 890 C CA . CYS A 1 112 ? -4.320 5.923 7.832 1.00 98.62 112 CYS A CA 1
ATOM 891 C C . CYS A 1 112 ? -3.847 6.839 8.965 1.00 98.62 112 CYS A C 1
ATOM 893 O O . CYS A 1 112 ? -4.284 6.681 10.101 1.00 98.62 112 CYS A O 1
ATOM 895 N N . GLU A 1 113 ? -2.998 7.819 8.656 1.00 98.56 113 GLU A N 1
ATOM 896 C CA . GLU A 1 113 ? -2.526 8.839 9.593 1.00 98.56 113 GLU A CA 1
ATOM 897 C C . GLU A 1 113 ? -3.707 9.605 10.188 1.00 98.56 113 GLU A C 1
ATOM 899 O O . GLU A 1 113 ? -3.829 9.695 11.410 1.00 98.56 113 GLU A O 1
ATOM 904 N N . ARG A 1 114 ? -4.626 10.083 9.337 1.00 98.38 114 ARG A N 1
ATOM 905 C CA . ARG A 1 114 ? -5.844 10.755 9.794 1.00 98.38 114 ARG A CA 1
ATOM 906 C C . ARG A 1 114 ? -6.640 9.884 10.766 1.00 98.38 114 ARG A C 1
ATOM 908 O O . ARG A 1 114 ? -7.020 10.374 11.826 1.00 98.38 114 ARG A O 1
ATOM 915 N N . LEU A 1 115 ? -6.876 8.614 10.425 1.00 98.06 115 LEU A N 1
ATOM 916 C CA . LEU A 1 115 ? -7.637 7.693 11.273 1.00 98.06 115 LEU A CA 1
ATOM 917 C C . LEU A 1 115 ? -6.957 7.483 12.632 1.00 98.06 115 LEU A C 1
ATOM 919 O O . LEU A 1 115 ? -7.613 7.562 13.667 1.00 98.06 115 LEU A O 1
ATOM 923 N N . VAL A 1 116 ? -5.645 7.235 12.638 1.00 97.25 116 VAL A N 1
ATOM 924 C CA . VAL A 1 116 ? -4.880 7.023 13.876 1.00 97.25 116 VAL A CA 1
ATOM 925 C C . VAL A 1 116 ? -4.919 8.269 14.762 1.00 97.25 116 VAL A C 1
ATOM 927 O O . VAL A 1 116 ? -5.138 8.144 15.963 1.00 97.25 116 VAL A O 1
ATOM 930 N N . VAL A 1 117 ? -4.766 9.463 14.182 1.00 97.00 117 VAL A N 1
ATOM 931 C CA . VAL A 1 117 ? -4.836 10.734 14.919 1.00 97.00 117 VAL A CA 1
ATOM 932 C C . VAL A 1 117 ? -6.236 10.997 15.481 1.00 97.00 117 VAL A C 1
ATOM 934 O O . VAL A 1 117 ? -6.348 11.514 16.590 1.00 97.00 117 VAL A O 1
ATOM 937 N N . GLU A 1 118 ? -7.302 10.675 14.742 1.00 96.00 118 GLU A N 1
ATOM 938 C CA . GLU A 1 118 ? -8.681 10.785 15.242 1.00 96.00 118 GLU A CA 1
ATOM 939 C C . GLU A 1 118 ? -8.907 9.840 16.437 1.00 96.00 118 GLU A C 1
ATOM 941 O O . GLU A 1 118 ? -9.348 10.301 17.486 1.00 96.00 118 GLU A O 1
ATOM 946 N N . ILE A 1 119 ? -8.498 8.568 16.334 1.00 93.69 119 ILE A N 1
ATOM 947 C CA . ILE A 1 119 ? -8.619 7.579 17.424 1.00 93.69 119 ILE A CA 1
ATOM 948 C C . ILE A 1 119 ? -7.812 7.989 18.665 1.00 93.69 119 ILE A C 1
ATOM 950 O O . ILE A 1 119 ? -8.262 7.776 19.788 1.00 93.69 119 ILE A O 1
ATOM 954 N N . ASP A 1 120 ? -6.608 8.536 18.488 1.00 89.31 120 ASP A N 1
ATOM 955 C CA . ASP A 1 120 ? -5.750 8.923 19.614 1.00 89.31 120 ASP A CA 1
ATOM 956 C C . ASP A 1 120 ? -6.309 10.121 20.394 1.00 89.31 120 ASP A C 1
ATOM 958 O O . ASP A 1 120 ? -6.197 10.165 21.613 1.00 89.31 120 ASP A O 1
ATOM 962 N N . LYS A 1 121 ? -6.983 11.059 19.715 1.00 88.44 121 LYS A N 1
ATOM 963 C CA . LYS A 1 121 ? -7.645 12.211 20.354 1.00 88.44 121 LYS A CA 1
ATOM 964 C C . LYS A 1 121 ? -8.886 11.843 21.168 1.00 88.44 121 LYS A C 1
ATOM 966 O O . LYS A 1 121 ? -9.325 12.652 21.981 1.00 88.44 121 LYS A O 1
ATOM 971 N N . GLU A 1 122 ? -9.482 10.685 20.906 1.00 77.19 122 GLU A N 1
ATOM 972 C CA . GLU A 1 122 ? -10.668 10.189 21.614 1.00 77.19 122 GLU A CA 1
ATOM 973 C C . GLU A 1 122 ? -10.324 9.384 22.881 1.00 77.19 122 GLU A C 1
ATOM 975 O O . GLU A 1 122 ? -11.231 9.006 23.625 1.00 77.19 122 GLU A O 1
ATOM 980 N N . LYS A 1 123 ? -9.033 9.125 23.133 1.00 66.00 123 LYS A N 1
ATOM 981 C CA . LYS A 1 123 ? -8.527 8.473 24.350 1.00 66.00 123 LYS A CA 1
ATOM 982 C C . LYS A 1 123 ? -8.238 9.477 25.460 1.00 66.00 123 LYS A C 1
ATOM 984 O O . LYS A 1 123 ? -8.479 9.099 26.629 1.00 66.00 123 LYS A O 1
#

pLDDT: mean 96.1, std 4.15, range [66.0, 98.88]